Protein AF-A0A1V6FKI9-F1 (afdb_monomer)

Foldseek 3Di:
DVLVVVLVVVCVVPVPPLLNVLLVVLVVCLVVVHDDPPVSLVVDDPVSNVSSVVVVVVSVVVVVVVVVVVVVVVVVVVVVVVVPDDDD

Secondary structure (DSSP, 8-state):
--HHHHHHHHHHH-TTSHHHHHHHHHHHHHHHT----GGGGGGS-HHHHHHHHHHHHHHHHHHHHHHHHHHHHHHHHHHHHHHHS---

Structure (mmCIF, N/CA/C/O backbone):
data_AF-A0A1V6FKI9-F1
#
_entry.id   AF-A0A1V6FKI9-F1
#
loop_
_atom_site.group_PDB
_atom_site.id
_atom_site.type_symbol
_atom_site.label_atom_id
_atom_site.label_alt_id
_atom_site.label_comp_id
_atom_site.label_asym_id
_atom_site.label_entity_id
_atom_site.label_seq_id
_atom_site.pdbx_PDB_ins_code
_atom_site.Cartn_x
_atom_site.Cartn_y
_atom_site.Cartn_z
_atom_site.occupancy
_atom_site.B_iso_or_equiv
_atom_site.auth_seq_id
_atom_site.auth_comp_id
_atom_site.auth_asym_id
_atom_site.auth_atom_id
_atom_site.pdbx_PDB_model_num
ATOM 1 N N . MET A 1 1 ? -6.312 5.498 -10.031 1.00 61.97 1 MET A N 1
ATOM 2 C CA . MET A 1 1 ? -5.932 6.654 -9.184 1.00 61.97 1 MET A CA 1
ATOM 3 C C . MET A 1 1 ? -6.987 6.992 -8.122 1.00 61.97 1 MET A C 1
ATOM 5 O O . MET A 1 1 ? -6.936 8.065 -7.523 1.00 61.97 1 MET A O 1
ATOM 9 N N . HIS A 1 2 ? -7.948 6.106 -7.852 1.00 86.19 2 HIS A N 1
ATOM 10 C CA . HIS A 1 2 ? -8.961 6.326 -6.821 1.00 86.19 2 HIS A CA 1
ATOM 11 C C . HIS A 1 2 ? -8.515 5.741 -5.481 1.00 86.19 2 HIS A C 1
ATOM 13 O O . HIS A 1 2 ? -8.716 6.389 -4.454 1.00 86.19 2 HIS A O 1
ATOM 19 N N . ALA A 1 3 ? -7.845 4.585 -5.492 1.00 91.00 3 ALA A N 1
ATOM 20 C CA . ALA A 1 3 ? -7.411 3.901 -4.277 1.00 91.00 3 ALA A CA 1
ATOM 21 C C . ALA A 1 3 ? -6.338 4.691 -3.518 1.00 91.00 3 ALA A C 1
ATOM 23 O O . ALA A 1 3 ? -6.459 4.870 -2.311 1.00 91.00 3 ALA A O 1
ATOM 24 N N . LEU A 1 4 ? -5.343 5.252 -4.215 1.00 89.31 4 LEU A N 1
ATOM 25 C CA . LEU A 1 4 ? -4.304 6.075 -3.573 1.00 89.31 4 LEU A CA 1
ATOM 26 C C . LEU A 1 4 ? -4.879 7.346 -2.939 1.00 89.31 4 LEU A C 1
ATOM 28 O O . LEU A 1 4 ? -4.509 7.730 -1.830 1.00 89.31 4 LEU A O 1
ATOM 32 N N . LYS A 1 5 ? -5.846 7.978 -3.613 1.00 91.81 5 LYS A N 1
ATOM 33 C CA . LYS A 1 5 ? -6.539 9.162 -3.092 1.00 91.81 5 LYS A CA 1
ATOM 34 C C . LYS A 1 5 ? -7.411 8.824 -1.881 1.00 91.81 5 LYS A C 1
ATOM 36 O O . LYS A 1 5 ? -7.496 9.620 -0.949 1.00 91.81 5 LYS A O 1
ATOM 41 N N . GLU A 1 6 ? -8.072 7.674 -1.902 1.00 94.19 6 GLU A N 1
ATOM 42 C CA . GLU A 1 6 ? -8.884 7.171 -0.793 1.00 94.19 6 GLU A CA 1
ATOM 43 C C . GLU A 1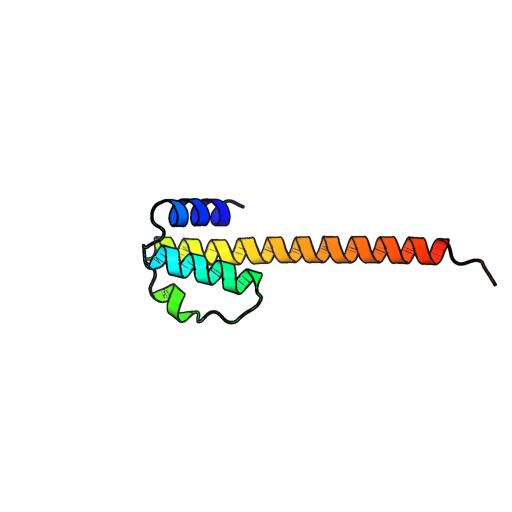 6 ? -8.018 6.816 0.421 1.00 94.19 6 GLU A C 1
ATOM 45 O O . GLU A 1 6 ? -8.310 7.269 1.526 1.00 94.19 6 GLU A O 1
ATOM 50 N N . ALA A 1 7 ? -6.905 6.111 0.203 1.00 93.56 7 ALA A N 1
ATOM 51 C CA . ALA A 1 7 ? -5.924 5.790 1.234 1.00 93.56 7 ALA A CA 1
ATOM 52 C C . ALA A 1 7 ? -5.356 7.052 1.885 1.00 93.56 7 ALA A C 1
ATOM 54 O O . ALA A 1 7 ? -5.357 7.157 3.108 1.00 93.56 7 ALA A O 1
ATOM 55 N N . ARG A 1 8 ? -4.973 8.054 1.081 1.00 94.12 8 ARG A N 1
ATOM 56 C CA . ARG A 1 8 ? -4.522 9.355 1.589 1.00 94.12 8 ARG A CA 1
ATOM 57 C C . ARG A 1 8 ? -5.565 9.999 2.502 1.00 94.12 8 ARG A C 1
ATOM 59 O O . ARG A 1 8 ? -5.237 10.363 3.623 1.00 94.12 8 ARG A O 1
ATOM 66 N N . LYS A 1 9 ? -6.820 10.102 2.051 1.00 95.88 9 LYS A N 1
ATOM 67 C CA . LYS A 1 9 ? -7.904 10.689 2.859 1.00 95.88 9 LYS A CA 1
ATOM 68 C C . LYS A 1 9 ? -8.140 9.929 4.162 1.00 95.88 9 LYS A C 1
ATOM 70 O O . LYS A 1 9 ? -8.455 10.545 5.173 1.00 95.88 9 LYS A O 1
ATOM 75 N N . PHE A 1 10 ? -8.034 8.602 4.131 1.00 94.31 10 PHE A N 1
ATOM 76 C CA . PHE A 1 10 ? -8.179 7.773 5.323 1.00 94.31 10 PHE A CA 1
ATOM 77 C C . PHE A 1 10 ? -7.046 8.032 6.325 1.00 94.31 10 PHE A C 1
ATOM 79 O O . PHE A 1 10 ? -7.329 8.285 7.491 1.00 94.31 10 PHE A O 1
ATOM 86 N N . ILE A 1 11 ? -5.796 8.060 5.855 1.00 93.69 11 ILE A N 1
ATOM 87 C CA . ILE A 1 11 ? -4.614 8.340 6.683 1.00 93.69 11 ILE A CA 1
ATOM 88 C C . ILE A 1 11 ? -4.664 9.761 7.260 1.00 93.69 11 ILE A C 1
ATOM 90 O O . ILE A 1 11 ? -4.370 9.954 8.431 1.00 93.69 11 ILE A O 1
ATOM 94 N N . GLU A 1 12 ? -5.077 10.757 6.471 1.00 94.88 12 GLU A N 1
ATOM 95 C CA . GLU A 1 12 ? -5.212 12.148 6.931 1.00 94.88 12 GLU A CA 1
ATOM 96 C C . GLU A 1 12 ? -6.311 12.323 7.986 1.00 94.88 12 GLU A C 1
ATOM 98 O O . GLU A 1 12 ? -6.210 13.207 8.834 1.00 94.88 12 GLU A O 1
ATOM 103 N N . LYS A 1 13 ? -7.368 11.502 7.934 1.00 96.44 13 LYS A N 1
ATOM 104 C CA . LYS A 1 13 ? -8.485 11.580 8.880 1.00 96.44 13 LYS A CA 1
ATOM 105 C C . LYS A 1 13 ? -8.080 11.124 10.281 1.00 96.44 13 LYS A C 1
ATOM 107 O O . LYS A 1 13 ? -8.500 11.750 11.250 1.00 96.44 13 LYS A O 1
ATOM 112 N N . ASP A 1 14 ? -7.321 10.037 10.376 1.00 94.06 14 ASP A N 1
ATOM 113 C CA . ASP A 1 14 ? -6.766 9.549 11.638 1.00 94.06 14 ASP A CA 1
ATOM 114 C C . ASP A 1 14 ? -5.413 8.851 11.400 1.00 94.06 14 ASP A C 1
ATOM 116 O O . ASP A 1 14 ? -5.370 7.651 11.116 1.00 94.06 14 ASP A O 1
ATOM 120 N N . PRO A 1 15 ? -4.292 9.585 11.519 1.00 92.62 15 PRO A N 1
ATOM 121 C CA . PRO A 1 15 ? -2.954 9.029 11.314 1.00 92.62 15 PRO A CA 1
ATOM 122 C C . PRO A 1 15 ? -2.538 7.993 12.368 1.00 92.62 15 PRO A C 1
ATOM 124 O O . PRO A 1 15 ? -1.561 7.266 12.166 1.00 92.62 15 PRO A O 1
ATOM 127 N N . PHE A 1 16 ? -3.229 7.948 13.511 1.00 93.50 16 PHE A N 1
ATOM 128 C CA . PHE A 1 16 ? -2.899 7.060 14.624 1.00 93.50 16 PHE A CA 1
ATOM 129 C C . PHE A 1 16 ? -3.693 5.752 14.590 1.00 93.50 16 PHE A C 1
ATOM 131 O O . PHE A 1 16 ? -3.350 4.825 15.324 1.00 93.50 16 PHE A O 1
ATOM 138 N N . ASP A 1 17 ? -4.692 5.640 13.709 1.00 94.31 17 ASP A N 1
ATOM 139 C CA . ASP A 1 17 ? -5.405 4.391 13.453 1.00 94.31 17 ASP A CA 1
ATOM 140 C C . ASP A 1 17 ? -4.400 3.295 13.009 1.00 94.31 17 ASP A C 1
ATOM 142 O O . ASP A 1 17 ? -3.622 3.500 12.066 1.00 94.31 17 ASP A O 1
ATOM 146 N N . PRO A 1 18 ? -4.390 2.106 13.645 1.00 95.69 18 PRO A N 1
ATOM 147 C CA . PRO A 1 18 ? -3.488 1.011 13.275 1.00 95.69 18 PRO A CA 1
ATOM 148 C C . PRO A 1 18 ? -3.574 0.594 11.798 1.00 95.69 18 PRO A C 1
ATOM 150 O O . PRO A 1 18 ? -2.570 0.204 11.186 1.00 95.69 18 PRO A O 1
ATOM 153 N N . ALA A 1 19 ? -4.758 0.690 11.191 1.00 96.12 19 ALA A N 1
ATOM 154 C CA . ALA A 1 19 ? -4.946 0.442 9.772 1.00 96.12 19 ALA A CA 1
ATOM 155 C C . ALA A 1 19 ? -4.331 1.560 8.922 1.00 96.12 19 ALA A C 1
ATOM 157 O O . ALA A 1 19 ? -3.710 1.266 7.900 1.00 96.12 19 ALA A O 1
ATOM 158 N N . ALA A 1 20 ? -4.434 2.824 9.348 1.00 96.38 20 ALA A N 1
ATOM 159 C CA . ALA A 1 20 ? -3.794 3.946 8.658 1.00 96.38 20 ALA A CA 1
ATOM 160 C C . ALA A 1 20 ? -2.266 3.809 8.683 1.00 96.38 20 ALA A C 1
ATOM 162 O O . ALA A 1 20 ? -1.609 3.973 7.652 1.00 96.38 20 ALA A O 1
ATOM 163 N N . GLN A 1 21 ? -1.697 3.406 9.820 1.00 97.25 21 GLN A N 1
ATOM 164 C CA . GLN A 1 21 ? -0.265 3.118 9.939 1.00 97.25 21 GLN A CA 1
ATOM 165 C C . GLN A 1 21 ? 0.171 1.952 9.044 1.00 97.25 21 GLN A C 1
ATOM 167 O O . GLN A 1 21 ? 1.227 1.999 8.413 1.00 97.25 21 GLN A O 1
ATOM 172 N N . THR A 1 22 ? -0.644 0.903 8.950 1.00 97.56 22 THR A N 1
ATOM 173 C CA . THR A 1 22 ? -0.352 -0.256 8.097 1.00 97.56 22 THR A CA 1
ATOM 174 C C . THR A 1 22 ? -0.399 0.102 6.612 1.00 97.56 22 THR A C 1
ATOM 176 O O . THR A 1 22 ? 0.527 -0.244 5.880 1.00 97.56 22 THR A O 1
ATOM 179 N N . LEU A 1 23 ? -1.402 0.867 6.170 1.00 96.56 23 LEU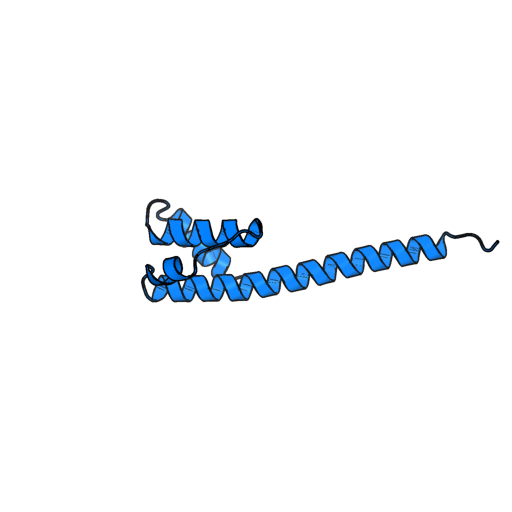 A N 1
ATOM 180 C CA . LEU A 1 23 ? -1.486 1.362 4.791 1.00 96.56 23 LEU A CA 1
ATOM 181 C C . LEU A 1 23 ? -0.347 2.337 4.456 1.00 96.56 23 LEU A C 1
ATOM 183 O O . LEU A 1 23 ? 0.202 2.278 3.359 1.00 96.56 23 LEU A O 1
ATOM 187 N N . SER A 1 24 ? 0.060 3.182 5.406 1.00 96.50 24 SER A N 1
ATOM 188 C CA . SER A 1 24 ? 1.204 4.087 5.235 1.00 96.50 24 SER A CA 1
ATOM 189 C C . SER A 1 24 ? 2.506 3.310 5.035 1.00 96.50 24 SER A C 1
ATOM 191 O O . SER A 1 24 ? 3.262 3.591 4.106 1.00 96.50 24 SER A O 1
ATOM 193 N N . ARG A 1 25 ? 2.747 2.282 5.861 1.00 97.12 25 ARG A N 1
ATOM 194 C CA . ARG A 1 25 ? 3.907 1.388 5.715 1.00 97.12 25 ARG A CA 1
ATOM 195 C C . ARG A 1 25 ? 3.896 0.636 4.390 1.00 97.12 25 ARG A C 1
ATOM 197 O O . ARG A 1 25 ? 4.952 0.507 3.784 1.00 97.12 25 ARG A O 1
ATOM 204 N N . LEU A 1 26 ? 2.729 0.178 3.932 1.00 97.00 26 LEU A N 1
ATOM 205 C CA . LEU A 1 26 ? 2.592 -0.473 2.629 1.00 97.00 26 LEU A CA 1
ATOM 206 C C . LEU A 1 26 ? 3.047 0.457 1.498 1.00 97.00 26 LEU A C 1
ATOM 208 O O . LEU A 1 26 ? 3.872 0.062 0.682 1.00 97.00 26 LEU A O 1
ATOM 212 N N . VAL A 1 27 ? 2.549 1.695 1.466 1.00 94.31 27 VAL A N 1
ATOM 213 C CA . VAL A 1 27 ? 2.915 2.674 0.428 1.00 94.31 27 VAL A CA 1
ATOM 214 C C . VAL A 1 27 ? 4.409 3.003 0.473 1.00 94.31 27 VAL A C 1
ATOM 216 O O . VAL A 1 27 ? 5.061 3.009 -0.566 1.00 94.31 27 VAL A O 1
ATOM 219 N N . LEU A 1 28 ? 4.976 3.212 1.666 1.00 94.38 28 LEU A N 1
ATOM 220 C CA . LEU A 1 28 ? 6.412 3.468 1.820 1.00 94.38 28 LEU A CA 1
ATOM 221 C C . LEU A 1 28 ? 7.270 2.291 1.341 1.00 94.38 28 LEU A C 1
ATOM 223 O O . LEU A 1 28 ? 8.291 2.511 0.689 1.00 94.38 28 LEU A O 1
ATOM 227 N N . ALA A 1 29 ? 6.852 1.059 1.640 1.00 96.06 29 ALA A N 1
ATOM 228 C CA . ALA A 1 29 ? 7.557 -0.140 1.208 1.00 96.06 29 ALA A CA 1
ATOM 229 C C . ALA A 1 29 ? 7.528 -0.307 -0.317 1.00 96.06 29 ALA A C 1
ATOM 231 O O . ALA A 1 29 ? 8.547 -0.635 -0.920 1.00 96.06 29 ALA A O 1
ATOM 232 N N . LEU A 1 30 ? 6.383 -0.017 -0.943 1.00 93.81 30 LEU A N 1
ATOM 233 C CA . LEU A 1 30 ? 6.222 -0.051 -2.396 1.00 93.81 30 LEU A CA 1
ATOM 234 C C . LEU A 1 30 ? 7.070 1.008 -3.112 1.00 93.81 30 LEU A C 1
ATOM 236 O O . LEU A 1 30 ? 7.651 0.707 -4.152 1.00 93.81 30 LEU A O 1
ATOM 240 N N . GLU A 1 31 ? 7.143 2.225 -2.570 1.00 90.69 31 GLU A N 1
ATOM 241 C CA . GLU A 1 31 ? 7.964 3.311 -3.124 1.00 90.69 31 GLU A CA 1
ATOM 242 C C . GLU A 1 31 ? 9.462 3.029 -2.968 1.00 90.69 31 GLU A C 1
ATOM 244 O O . GLU A 1 31 ? 10.240 3.234 -3.895 1.00 90.69 31 GLU A O 1
ATOM 249 N N . SER A 1 32 ? 9.865 2.526 -1.800 1.00 91.50 32 SER A N 1
ATOM 250 C CA . SER A 1 32 ? 11.277 2.274 -1.481 1.00 91.50 32 SER A CA 1
ATOM 251 C C . SER A 1 32 ? 11.781 0.916 -1.976 1.00 91.50 32 SER A C 1
ATOM 253 O O . SER A 1 32 ? 12.954 0.606 -1.790 1.00 91.50 32 SER A O 1
ATOM 255 N N . GLU A 1 33 ? 10.907 0.103 -2.575 1.00 90.94 33 GLU A N 1
ATOM 256 C CA . GLU A 1 33 ? 11.198 -1.261 -3.036 1.00 90.94 33 GLU A CA 1
ATOM 257 C C . GLU A 1 33 ? 11.776 -2.166 -1.930 1.00 90.94 33 GLU A C 1
ATOM 259 O O . GLU A 1 33 ? 12.694 -2.952 -2.162 1.00 90.94 33 GLU A O 1
ATOM 264 N N . VAL A 1 34 ? 11.228 -2.056 -0.715 1.0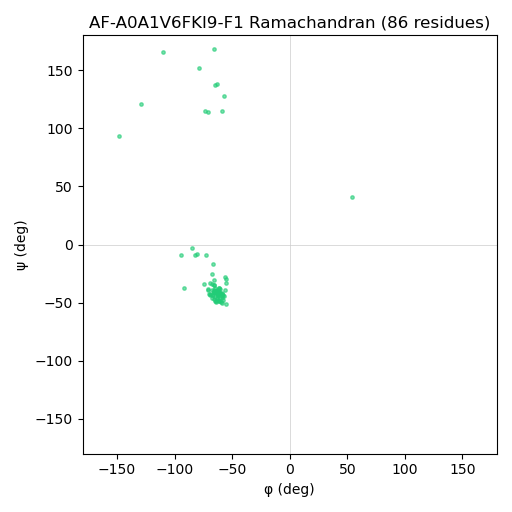0 94.00 34 VAL A N 1
ATOM 265 C CA . VAL A 1 34 ? 11.631 -2.859 0.453 1.00 94.00 34 VAL A CA 1
ATOM 266 C C . VAL A 1 34 ? 10.551 -3.860 0.857 1.00 94.00 34 VAL A C 1
ATOM 268 O O . VAL A 1 34 ? 9.391 -3.761 0.4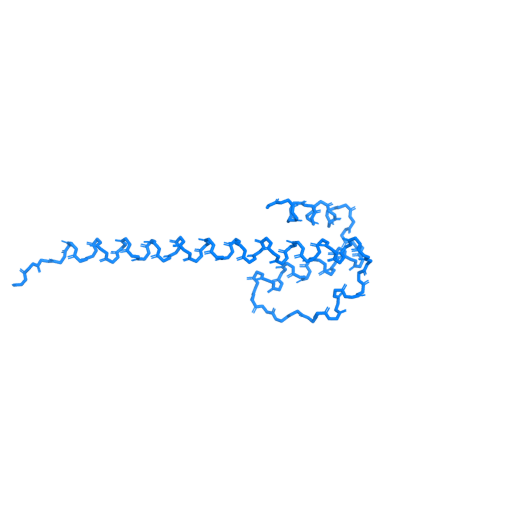53 1.00 94.00 34 VAL A O 1
ATOM 271 N N . ASP A 1 35 ? 10.932 -4.823 1.693 1.00 96.56 35 ASP A N 1
ATOM 272 C CA . ASP A 1 35 ? 10.031 -5.873 2.154 1.00 96.56 35 ASP A CA 1
ATOM 273 C C . ASP A 1 35 ? 8.851 -5.328 2.973 1.00 96.56 35 ASP A C 1
ATOM 275 O O . ASP A 1 35 ? 9.000 -4.498 3.875 1.00 96.56 35 ASP A O 1
ATOM 279 N N . PHE A 1 36 ? 7.667 -5.883 2.709 1.00 96.06 36 PHE A N 1
ATOM 280 C CA . PHE A 1 36 ? 6.469 -5.693 3.518 1.00 96.06 36 PHE A CA 1
ATOM 281 C C . PHE A 1 36 ? 5.854 -7.060 3.858 1.00 96.06 36 PHE A C 1
ATOM 283 O O . PHE A 1 36 ? 5.476 -7.809 2.952 1.00 96.06 36 PHE A O 1
A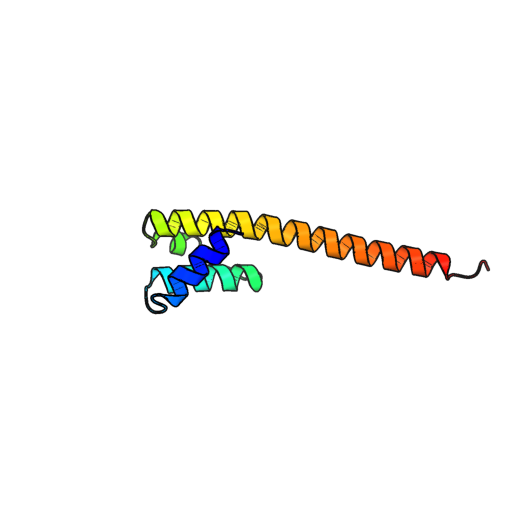TOM 290 N N . PRO A 1 37 ? 5.711 -7.421 5.145 1.00 96.56 37 PRO A N 1
ATOM 291 C CA . PRO A 1 37 ? 5.136 -8.706 5.523 1.00 96.56 37 PRO A CA 1
ATOM 292 C C . PRO A 1 37 ? 3.628 -8.732 5.237 1.00 96.56 37 PRO A C 1
ATOM 294 O O . PRO A 1 37 ? 2.842 -8.048 5.891 1.00 96.56 37 PRO A O 1
ATOM 297 N N . ILE A 1 38 ? 3.208 -9.585 4.298 1.00 95.19 38 ILE A N 1
ATOM 298 C CA . ILE A 1 38 ? 1.804 -9.730 3.863 1.00 95.19 38 ILE A CA 1
ATOM 299 C C . ILE A 1 38 ? 0.854 -10.030 5.035 1.00 95.19 38 ILE A C 1
ATOM 301 O O . ILE A 1 38 ? -0.301 -9.609 5.012 1.00 95.19 38 ILE A O 1
ATOM 305 N N . SER A 1 39 ? 1.333 -10.703 6.087 1.00 96.75 39 SER A N 1
ATOM 306 C CA . SER A 1 39 ? 0.557 -10.965 7.307 1.00 96.75 39 SER A CA 1
ATOM 307 C C . SER A 1 39 ? 0.018 -9.692 7.970 1.00 96.75 39 SER A C 1
ATOM 309 O O . SER A 1 39 ? -1.049 -9.745 8.574 1.00 96.75 39 SER A O 1
ATOM 311 N N . GLN A 1 40 ? 0.677 -8.537 7.806 1.00 96.00 40 GLN A N 1
ATOM 312 C CA . GLN A 1 40 ? 0.163 -7.255 8.298 1.00 96.00 40 GLN A CA 1
ATOM 313 C C . GLN A 1 40 ? -1.099 -6.794 7.563 1.00 96.00 40 GLN A C 1
ATOM 315 O O . GLN A 1 40 ? -1.903 -6.075 8.142 1.00 96.00 40 GLN A O 1
ATOM 320 N N . LEU A 1 41 ? -1.335 -7.215 6.316 1.00 97.25 41 LEU A N 1
ATOM 321 C CA . LEU A 1 41 ? -2.602 -6.895 5.651 1.00 97.25 41 LEU A CA 1
ATOM 322 C C . LEU A 1 41 ? -3.770 -7.613 6.329 1.00 97.25 41 LEU A C 1
ATOM 324 O O . LEU A 1 41 ? -4.851 -7.050 6.443 1.00 97.25 41 LEU A O 1
ATOM 328 N N . TYR A 1 42 ? -3.549 -8.822 6.842 1.00 96.38 42 TYR A N 1
ATOM 329 C CA . TYR A 1 42 ? -4.588 -9.606 7.510 1.00 96.38 42 TYR A CA 1
ATOM 330 C C . TYR A 1 42 ? -4.977 -9.069 8.892 1.00 96.38 42 TYR A C 1
ATOM 332 O O . TYR A 1 42 ? -5.959 -9.535 9.462 1.00 96.38 42 TYR A O 1
ATOM 340 N N . THR A 1 43 ? -4.251 -8.085 9.435 1.00 95.69 43 THR A N 1
ATOM 341 C CA . THR A 1 43 ? -4.671 -7.381 10.657 1.00 95.69 43 THR A CA 1
ATOM 342 C C . THR A 1 43 ? -5.686 -6.273 10.373 1.00 95.69 43 THR A C 1
ATOM 344 O O . THR A 1 43 ? -6.216 -5.676 11.307 1.00 95.69 43 THR A O 1
ATOM 347 N N . LEU A 1 44 ? -5.925 -5.953 9.099 1.00 97.31 44 LEU A N 1
ATOM 348 C CA . LEU A 1 44 ? -6.909 -4.968 8.670 1.00 97.31 44 LEU A CA 1
ATOM 349 C C . LEU A 1 44 ? -8.320 -5.562 8.715 1.00 97.31 44 LEU A C 1
ATOM 351 O O . LEU A 1 44 ? -8.518 -6.757 8.499 1.00 97.31 44 LEU A O 1
ATOM 355 N N . ASP A 1 45 ? -9.321 -4.703 8.915 1.00 96.94 45 ASP A N 1
ATOM 356 C CA . ASP A 1 45 ? -10.696 -5.097 8.621 1.00 96.94 45 ASP A CA 1
ATOM 357 C C . ASP A 1 45 ? -10.893 -5.329 7.110 1.00 96.94 45 ASP A C 1
ATOM 359 O O . ASP A 1 45 ? -10.064 -4.949 6.276 1.00 96.94 45 ASP A O 1
ATOM 363 N N . PHE A 1 46 ? -12.026 -5.927 6.740 1.00 96.44 46 PHE A N 1
ATOM 364 C CA . PHE A 1 46 ? -12.318 -6.264 5.346 1.00 96.44 46 PHE A CA 1
ATOM 365 C C . PHE A 1 46 ? -12.254 -5.056 4.394 1.00 96.44 46 PHE A C 1
ATOM 367 O O . PHE A 1 46 ? -11.745 -5.170 3.279 1.00 96.44 46 PHE A O 1
ATOM 374 N N . GLN A 1 47 ? -12.739 -3.889 4.826 1.00 96.06 47 GLN A N 1
ATOM 375 C CA . GLN A 1 47 ? -12.758 -2.686 3.992 1.00 96.06 47 GLN A CA 1
ATOM 376 C C . GLN A 1 47 ? -11.340 -2.162 3.748 1.00 96.06 47 GLN A C 1
ATOM 378 O O . GLN A 1 47 ? -10.987 -1.819 2.617 1.00 96.06 47 GLN A O 1
ATOM 383 N N . ARG A 1 48 ? -10.496 -2.138 4.785 1.00 97.06 48 ARG A N 1
ATOM 384 C CA . ARG A 1 48 ? -9.111 -1.659 4.684 1.00 97.06 48 ARG A CA 1
ATOM 385 C C . ARG A 1 48 ? -8.225 -2.666 3.968 1.00 97.06 48 ARG A C 1
ATOM 387 O O . ARG A 1 48 ? -7.369 -2.255 3.191 1.00 97.06 48 ARG A O 1
ATOM 394 N N . PHE A 1 49 ? -8.475 -3.960 4.135 1.00 98.00 49 PHE A N 1
ATOM 395 C CA . PHE A 1 49 ? -7.825 -4.999 3.343 1.00 98.00 49 PHE A CA 1
ATOM 396 C C . PHE A 1 49 ? -8.144 -4.849 1.849 1.00 98.00 49 PHE A C 1
ATOM 398 O O . PHE A 1 49 ? -7.235 -4.809 1.021 1.00 98.00 49 PHE A O 1
ATOM 405 N N . ALA A 1 50 ? -9.420 -4.676 1.490 1.00 97.44 50 ALA A N 1
ATOM 406 C CA . ALA A 1 50 ? -9.820 -4.451 0.102 1.00 97.44 50 ALA A CA 1
ATOM 407 C C . ALA A 1 50 ? -9.205 -3.166 -0.481 1.00 97.44 50 ALA A C 1
ATOM 409 O O . ALA A 1 50 ? -8.802 -3.137 -1.645 1.00 97.44 50 ALA A O 1
ATOM 410 N N . LEU A 1 51 ? -9.092 -2.102 0.321 1.00 97.06 51 LEU A N 1
ATOM 411 C CA . LEU A 1 51 ? -8.364 -0.894 -0.068 1.00 97.06 51 LEU A CA 1
ATOM 412 C C . LEU A 1 51 ? -6.874 -1.182 -0.317 1.00 97.06 51 LEU A C 1
ATOM 414 O O . LEU A 1 51 ? -6.354 -0.744 -1.339 1.00 97.06 51 LEU A O 1
ATOM 418 N N . ALA A 1 52 ? -6.208 -1.960 0.541 1.00 97.50 52 ALA A N 1
ATOM 419 C CA . ALA A 1 52 ? -4.808 -2.349 0.350 1.00 97.50 52 ALA A CA 1
ATOM 420 C C . ALA A 1 52 ? -4.583 -3.111 -0.968 1.00 97.50 52 ALA A C 1
ATOM 422 O O . ALA A 1 52 ? -3.631 -2.823 -1.692 1.00 97.50 52 ALA A O 1
ATOM 423 N N . LEU A 1 53 ? -5.484 -4.030 -1.332 1.00 97.38 53 LEU A N 1
ATOM 424 C CA . LEU A 1 53 ? -5.404 -4.740 -2.613 1.00 97.38 53 LEU A CA 1
ATOM 425 C C . LEU A 1 53 ? -5.560 -3.797 -3.813 1.00 97.38 53 LEU A C 1
ATOM 427 O O . LEU A 1 53 ? -4.818 -3.912 -4.786 1.00 97.38 53 LEU A O 1
ATOM 431 N N . ARG A 1 54 ? -6.478 -2.826 -3.734 1.00 96.94 54 ARG A N 1
ATOM 432 C CA . ARG A 1 54 ? -6.636 -1.807 -4.784 1.00 96.94 54 ARG A CA 1
ATOM 433 C C . ARG A 1 54 ? -5.415 -0.890 -4.895 1.00 96.94 54 ARG A C 1
ATOM 435 O O . ARG A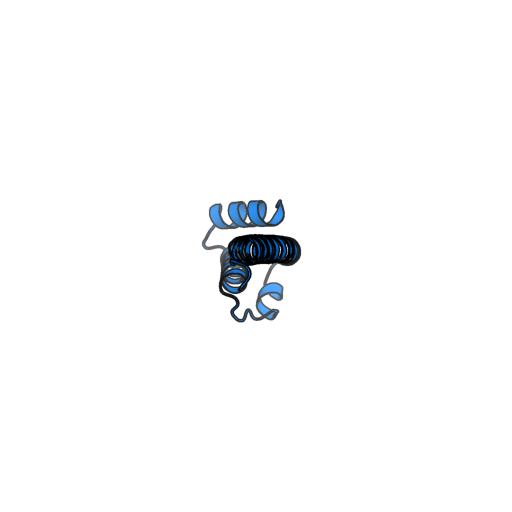 1 54 ? -5.071 -0.490 -6.001 1.00 96.94 54 ARG A O 1
ATOM 442 N N . ILE A 1 55 ? -4.754 -0.566 -3.779 1.00 95.50 55 ILE A N 1
ATOM 443 C CA . ILE A 1 55 ? -3.480 0.172 -3.791 1.00 95.50 55 ILE A CA 1
ATOM 444 C C . ILE A 1 55 ? -2.432 -0.614 -4.580 1.00 95.50 55 ILE A C 1
ATOM 446 O O . ILE A 1 55 ? -1.812 -0.041 -5.467 1.00 95.50 55 ILE A O 1
ATOM 450 N N . LEU A 1 56 ? -2.264 -1.912 -4.300 1.00 95.56 56 LEU A N 1
ATOM 451 C CA . LEU A 1 56 ? -1.299 -2.767 -5.004 1.00 95.56 56 LEU A CA 1
ATOM 452 C C . LEU A 1 56 ? -1.558 -2.824 -6.516 1.00 95.56 56 LEU A C 1
ATOM 454 O O . LEU A 1 56 ? -0.615 -2.734 -7.303 1.00 95.56 56 LEU A O 1
ATOM 458 N N . ASP A 1 57 ? -2.823 -2.948 -6.918 1.00 94.50 57 ASP A N 1
ATOM 459 C CA . ASP A 1 57 ? -3.219 -2.971 -8.329 1.00 94.50 57 ASP A CA 1
ATOM 460 C C . ASP A 1 57 ? -2.901 -1.642 -9.035 1.00 94.50 57 ASP A C 1
ATOM 462 O O . ASP A 1 57 ? -2.211 -1.614 -10.058 1.00 94.50 57 ASP A O 1
ATOM 466 N N . GLU A 1 58 ? -3.305 -0.515 -8.440 1.00 92.69 58 GLU A N 1
ATOM 467 C CA . GLU A 1 58 ? -3.000 0.809 -8.992 1.00 92.69 58 GLU A CA 1
ATOM 468 C C . GLU A 1 58 ? -1.489 1.082 -9.040 1.00 92.69 58 GLU A C 1
ATOM 470 O O . GLU A 1 58 ? -1.000 1.617 -10.036 1.00 92.69 58 GLU A O 1
ATOM 475 N N . TRP A 1 59 ? -0.739 0.682 -8.010 1.00 92.31 59 TRP A N 1
ATO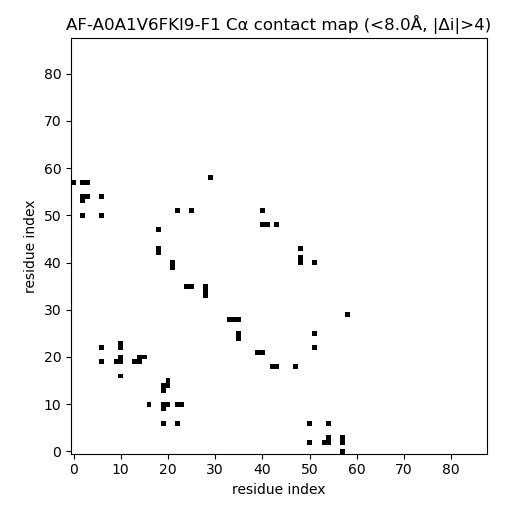M 476 C CA . TRP A 1 59 ? 0.712 0.876 -7.947 1.00 92.31 59 TRP A CA 1
ATOM 477 C C . TRP A 1 59 ? 1.443 0.104 -9.045 1.00 92.31 59 TRP A C 1
ATOM 479 O O . TRP A 1 59 ? 2.367 0.616 -9.681 1.00 92.31 59 TRP A O 1
ATOM 489 N N . ARG A 1 60 ? 1.008 -1.134 -9.313 1.00 90.06 60 ARG A N 1
ATOM 490 C CA . ARG A 1 60 ? 1.557 -1.961 -10.393 1.00 90.06 60 ARG A CA 1
ATOM 491 C C . ARG A 1 60 ? 1.377 -1.290 -11.753 1.00 90.06 60 ARG A C 1
ATOM 493 O O . ARG A 1 60 ? 2.299 -1.328 -12.570 1.00 90.06 60 ARG A O 1
ATOM 500 N N . LEU A 1 61 ? 0.209 -0.697 -12.000 1.00 86.81 61 LEU A N 1
ATOM 501 C CA . LEU A 1 61 ? -0.066 0.028 -13.239 1.00 86.81 61 LEU A CA 1
ATOM 502 C C . LEU A 1 61 ? 0.821 1.267 -13.364 1.00 86.81 61 LEU A C 1
ATOM 504 O O . LEU A 1 61 ? 1.458 1.443 -14.401 1.00 86.81 61 LEU A O 1
ATOM 508 N N . ASP A 1 62 ? 0.909 2.082 -12.314 1.00 84.25 62 ASP A N 1
ATOM 509 C CA . ASP A 1 62 ? 1.718 3.305 -12.312 1.00 84.25 62 ASP A CA 1
ATOM 510 C C . ASP A 1 62 ? 3.194 3.010 -12.621 1.00 84.25 62 ASP A C 1
ATOM 512 O O . ASP A 1 62 ? 3.765 3.558 -13.569 1.00 84.25 62 ASP A O 1
ATOM 516 N N . ARG A 1 63 ? 3.775 2.010 -11.943 1.00 80.50 63 ARG A N 1
ATOM 517 C CA . ARG A 1 63 ? 5.156 1.567 -12.184 1.00 80.50 63 ARG A CA 1
ATOM 518 C C . ARG A 1 63 ? 5.375 1.047 -13.606 1.00 80.50 63 ARG A C 1
ATOM 520 O O . ARG A 1 63 ? 6.424 1.293 -14.202 1.00 80.50 63 ARG A O 1
ATOM 527 N N . TYR A 1 64 ? 4.398 0.339 -14.172 1.00 77.50 64 TYR A N 1
ATOM 528 C CA . TYR A 1 64 ? 4.475 -0.152 -15.548 1.00 77.50 64 TYR A CA 1
ATOM 529 C C . TYR A 1 64 ? 4.490 0.995 -16.570 1.00 77.50 64 TYR A C 1
ATOM 531 O O . TYR A 1 64 ? 5.282 0.968 -17.517 1.00 77.50 64 TYR A O 1
ATOM 539 N N . TYR A 1 65 ? 3.666 2.025 -16.368 1.00 74.56 65 TYR A N 1
ATOM 540 C CA . TYR A 1 65 ? 3.660 3.206 -17.234 1.00 74.56 65 TYR A CA 1
ATOM 541 C C . TYR A 1 65 ? 4.915 4.066 -17.052 1.00 74.56 65 TYR A C 1
ATOM 543 O O . TYR A 1 65 ? 5.493 4.497 -18.052 1.00 74.56 65 TYR A O 1
ATOM 551 N N . ALA A 1 66 ? 5.408 4.228 -15.823 1.00 76.88 66 ALA A N 1
ATOM 552 C CA . ALA A 1 66 ? 6.673 4.908 -15.550 1.00 76.88 66 ALA A CA 1
ATOM 553 C C . ALA A 1 66 ? 7.864 4.209 -16.234 1.00 76.88 66 ALA A C 1
ATOM 555 O O . ALA A 1 66 ? 8.716 4.866 -16.832 1.00 76.88 66 ALA A O 1
ATOM 556 N N . GLY A 1 67 ? 7.904 2.872 -16.212 1.00 72.50 67 GLY A N 1
ATOM 557 C CA . GLY A 1 67 ? 8.929 2.089 -16.908 1.00 72.50 67 GLY A CA 1
ATOM 558 C C . GLY A 1 67 ? 8.902 2.280 -18.428 1.00 72.50 67 GLY A C 1
ATOM 559 O O . GLY A 1 67 ? 9.952 2.463 -19.043 1.00 72.50 67 GLY A O 1
ATOM 560 N N . LYS A 1 68 ? 7.708 2.302 -19.039 1.00 75.19 68 LYS A N 1
ATOM 561 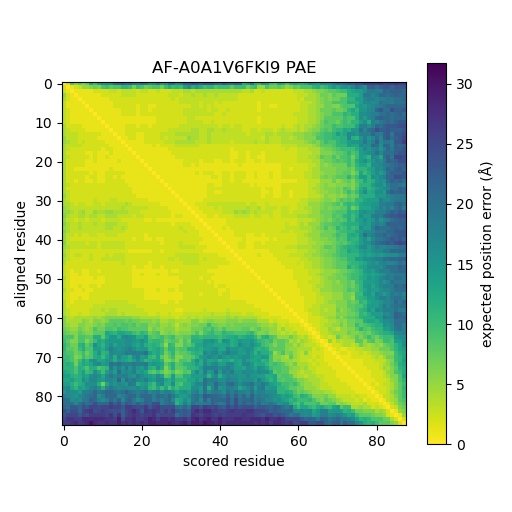C CA . LYS A 1 68 ? 7.556 2.590 -20.476 1.00 75.19 68 LYS A CA 1
ATOM 562 C C . LYS A 1 68 ? 8.026 3.993 -20.846 1.00 75.19 68 LYS A C 1
ATOM 564 O O . LYS A 1 68 ? 8.704 4.135 -21.858 1.00 75.19 68 LYS A O 1
ATOM 569 N N . ALA A 1 69 ? 7.688 4.998 -20.037 1.00 74.81 69 ALA A N 1
ATOM 570 C CA . ALA A 1 69 ? 8.126 6.374 -20.258 1.00 74.81 69 ALA A CA 1
ATOM 571 C C . ALA A 1 69 ? 9.658 6.482 -20.212 1.00 74.81 69 ALA A C 1
ATOM 573 O O . ALA A 1 69 ? 10.266 6.956 -21.167 1.00 74.81 69 ALA A O 1
ATOM 574 N N . ARG A 1 70 ? 10.297 5.911 -19.179 1.00 78.69 70 ARG A N 1
ATOM 575 C CA . ARG A 1 70 ? 11.768 5.882 -19.075 1.00 78.69 70 ARG A CA 1
ATOM 576 C C . ARG A 1 70 ? 12.428 5.192 -20.270 1.00 78.69 70 ARG A C 1
ATOM 578 O O . ARG A 1 70 ? 13.422 5.689 -20.787 1.00 78.69 70 ARG A O 1
ATOM 585 N N . LEU A 1 71 ? 11.889 4.056 -20.720 1.00 77.44 71 LEU A N 1
ATOM 586 C CA . LEU A 1 71 ? 12.422 3.348 -21.888 1.00 77.44 71 LEU A CA 1
ATOM 587 C C . LEU A 1 71 ? 12.291 4.183 -23.168 1.00 77.44 71 LEU A C 1
ATOM 589 O O . LEU A 1 71 ? 13.210 4.191 -23.988 1.00 77.44 71 LEU A O 1
ATOM 593 N N . PHE A 1 72 ? 11.166 4.875 -23.342 1.00 77.94 72 PHE A N 1
ATOM 594 C CA . PHE A 1 72 ? 10.940 5.761 -24.479 1.00 77.94 72 PHE A CA 1
ATOM 595 C C . PHE A 1 72 ? 11.950 6.914 -24.502 1.00 77.94 72 PHE A C 1
ATOM 597 O O . PHE A 1 72 ? 12.603 7.115 -25.524 1.00 77.94 72 PHE A O 1
ATOM 604 N N . ASP A 1 73 ? 12.154 7.591 -23.370 1.00 82.81 73 ASP A N 1
ATOM 605 C CA . ASP A 1 73 ? 13.106 8.702 -23.250 1.00 82.81 73 ASP A CA 1
ATOM 606 C C . ASP A 1 73 ? 14.542 8.263 -23.569 1.00 82.81 73 ASP A C 1
ATOM 608 O O . ASP A 1 73 ? 15.235 8.902 -24.362 1.00 82.81 73 ASP A O 1
ATOM 612 N N . VAL A 1 74 ? 14.980 7.122 -23.021 1.00 86.50 74 VAL A N 1
ATOM 613 C CA . VAL A 1 74 ? 16.305 6.544 -23.315 1.00 86.50 74 VAL A CA 1
ATOM 614 C C . VAL A 1 74 ? 16.437 6.181 -24.797 1.00 86.50 74 VAL A C 1
ATOM 616 O O . VAL A 1 74 ? 17.484 6.409 -25.407 1.00 86.50 74 VAL A O 1
ATOM 619 N N . SER A 1 75 ? 15.378 5.639 -25.399 1.00 87.75 75 SER A N 1
ATOM 620 C CA . SER A 1 75 ? 15.366 5.290 -26.824 1.00 87.75 75 SER A CA 1
ATOM 621 C C . SER A 1 75 ? 15.462 6.533 -27.713 1.00 87.75 75 SER A C 1
ATOM 623 O O . SER A 1 75 ? 16.186 6.515 -28.709 1.00 87.75 75 SER A O 1
ATOM 625 N N . LEU A 1 76 ? 14.783 7.622 -27.339 1.00 84.50 76 LEU A N 1
ATOM 626 C CA . LEU A 1 76 ? 14.848 8.902 -28.041 1.00 84.50 76 LEU A CA 1
ATOM 627 C C . LEU A 1 76 ? 16.257 9.505 -27.965 1.00 84.50 76 LEU A C 1
ATOM 629 O O . LEU A 1 76 ? 16.834 9.819 -29.005 1.00 84.50 76 LEU A O 1
ATOM 633 N N . GLN A 1 77 ? 16.850 9.561 -26.768 1.00 87.81 77 GLN A N 1
ATOM 634 C CA . GLN A 1 77 ? 18.232 10.021 -26.581 1.00 87.81 77 GLN A CA 1
ATOM 635 C C . GLN A 1 77 ? 19.224 9.199 -27.412 1.00 87.81 77 GLN A C 1
ATOM 637 O O . GLN A 1 77 ? 20.095 9.751 -28.082 1.00 87.81 77 GLN A O 1
ATOM 642 N N . SER A 1 78 ? 19.085 7.870 -27.419 1.00 88.50 78 SER A N 1
ATOM 643 C CA . SER A 1 78 ? 19.941 6.992 -28.221 1.00 88.50 78 SER A CA 1
ATOM 644 C C . SER A 1 78 ? 19.808 7.260 -29.726 1.00 88.50 78 SER A C 1
ATOM 646 O O . SER A 1 78 ? 20.811 7.289 -30.444 1.00 88.50 78 SER A O 1
ATOM 648 N N . ALA A 1 79 ? 18.588 7.498 -30.216 1.00 86.44 79 ALA A N 1
ATOM 649 C CA . ALA A 1 79 ? 18.342 7.831 -31.617 1.00 86.44 79 ALA A CA 1
ATOM 650 C C . ALA A 1 79 ? 18.954 9.188 -32.013 1.00 86.44 79 ALA A C 1
ATOM 652 O O . ALA A 1 79 ? 19.530 9.308 -33.097 1.00 86.44 79 ALA A O 1
ATOM 653 N N . GLU A 1 80 ? 18.872 10.192 -31.140 1.00 86.00 80 GLU A N 1
ATOM 654 C CA . GLU A 1 80 ? 19.490 11.508 -31.343 1.00 86.00 80 GLU A CA 1
ATOM 655 C C . GLU A 1 80 ? 21.020 11.423 -31.371 1.00 86.00 80 GLU A C 1
ATOM 657 O O . GLU A 1 80 ? 21.646 11.954 -32.290 1.00 86.00 80 GLU A O 1
ATOM 662 N N . ILE A 1 81 ? 21.622 10.677 -30.438 1.00 83.31 81 ILE A N 1
ATOM 663 C CA . ILE A 1 81 ? 23.071 10.422 -30.407 1.00 83.31 81 ILE A CA 1
ATOM 664 C C . ILE A 1 81 ? 23.532 9.733 -31.698 1.00 83.31 81 ILE A C 1
ATOM 666 O O . ILE A 1 81 ? 24.539 10.127 -32.285 1.00 83.31 81 ILE A O 1
ATOM 670 N N . ASN A 1 82 ? 22.789 8.731 -32.177 1.00 76.69 82 ASN A N 1
ATOM 671 C CA . ASN A 1 82 ? 23.118 8.043 -33.426 1.00 76.69 82 ASN A CA 1
ATOM 672 C C . ASN A 1 82 ? 22.999 8.955 -34.656 1.00 76.69 82 ASN A C 1
ATOM 674 O O . ASN A 1 82 ? 23.807 8.829 -35.571 1.00 76.69 82 ASN A O 1
ATOM 678 N N . ARG A 1 83 ? 22.041 9.890 -34.686 1.00 75.88 83 ARG A N 1
ATOM 679 C CA . ARG A 1 83 ? 21.934 10.893 -35.763 1.00 75.88 83 ARG A CA 1
ATOM 680 C C . ARG A 1 83 ? 23.057 11.926 -35.739 1.00 75.88 83 ARG A C 1
ATOM 682 O O . ARG A 1 83 ? 23.445 12.407 -36.796 1.00 75.88 83 ARG A O 1
ATOM 689 N N . ALA A 1 84 ? 23.557 12.275 -34.558 1.00 71.44 84 ALA A N 1
ATOM 690 C CA . ALA A 1 84 ? 24.638 13.243 -34.390 1.00 71.44 84 ALA A CA 1
ATOM 691 C C . ALA A 1 84 ? 26.035 12.648 -34.643 1.00 71.44 84 ALA A C 1
ATOM 693 O O . ALA A 1 84 ? 27.018 13.388 -34.669 1.00 71.44 84 ALA A O 1
ATOM 694 N N . LYS A 1 85 ? 26.146 11.326 -34.823 1.00 57.81 85 LYS A N 1
ATOM 695 C CA . LYS A 1 85 ? 27.415 10.653 -35.104 1.00 57.81 85 LYS A CA 1
ATOM 696 C C . LYS A 1 85 ? 27.832 10.940 -36.559 1.00 57.81 85 LYS A C 1
ATOM 698 O O . LYS A 1 85 ? 27.133 10.493 -37.468 1.00 57.81 85 LYS A O 1
ATOM 703 N N . PRO A 1 86 ? 28.942 11.660 -36.819 1.00 56.88 86 PRO A N 1
ATOM 704 C CA . PRO A 1 86 ? 29.404 11.885 -38.184 1.00 56.88 86 PRO A CA 1
ATOM 705 C C . PRO A 1 86 ? 29.817 10.545 -38.794 1.00 56.88 86 PRO A C 1
ATOM 707 O O . PRO A 1 86 ? 30.466 9.737 -38.124 1.00 56.88 86 PRO A O 1
ATOM 710 N N . SER A 1 87 ? 29.438 10.303 -40.050 1.00 62.16 87 SER A N 1
ATOM 711 C CA . SER A 1 87 ? 29.974 9.189 -40.832 1.00 62.16 87 SER A CA 1
ATOM 712 C C . SER A 1 87 ? 31.492 9.347 -40.920 1.00 62.16 87 SER A C 1
ATOM 714 O O . SER A 1 87 ? 31.961 10.347 -41.466 1.00 62.16 87 SER A O 1
ATOM 716 N N . ALA A 1 88 ? 32.222 8.400 -40.328 1.00 52.69 88 ALA A N 1
ATOM 717 C CA . ALA A 1 88 ? 33.662 8.260 -40.518 1.00 52.69 88 ALA A CA 1
ATOM 718 C C . ALA A 1 88 ? 33.984 7.892 -41.971 1.00 52.69 88 ALA A C 1
ATOM 720 O O . ALA A 1 88 ? 33.157 7.172 -42.582 1.00 52.69 88 ALA A O 1
#

Sequence (88 aa):
MHALKEARKFIEKDPFDPAAQTLSRLVLALESEVDFPISQLYTLDFQRFALALRILDEWRLDRYYAGKARLFDVSLQSAEINRAKPSA

Radius of gyration: 19.37 Å; Cα contacts (8 Å, |Δi|>4): 38; chains: 1; bounding box: 46×24×56 Å

Nearest PDB structures (foldseek):
  5me8-assembly1_B  TM=5.144E-01  e=9.612E+00  Homo sapiens

Solvent-a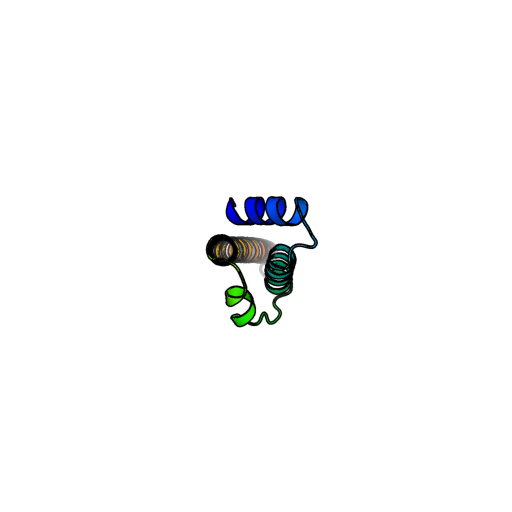ccessible surface area (backbone atoms only — not comparable to full-atom values): 5030 Å² total; per-residue (Å²): 119,61,44,59,55,49,51,49,53,50,28,72,72,40,62,81,41,70,58,30,45,49,53,50,51,50,53,52,22,66,75,68,74,47,90,70,71,68,71,62,50,72,74,36,55,73,70,57,33,54,45,52,53,43,35,54,55,48,49,54,51,52,55,53,52,52,51,52,51,53,51,49,55,54,51,50,52,52,54,51,54,60,70,69,51,76,86,128

Mean predicted aligned error: 7.35 Å

pLDDT: mean 88.94, std 10.42, range [52.69, 98.0]